Protein AF-A0A4Q6CML8-F1 (afdb_monomer)

pLDDT: mean 75.7, std 13.95, range [39.78, 92.12]

Secondary structure (DSSP, 8-state):
-------PPP----TT-----------------TTHHHHHHTT--HHHHHHHH---HHHHHHHHHHTTPPPPPP-S--HHHHHTTS--TTSPPPTTEEEETTEEEE-TTTS--

Foldseek 3Di:
DDDDDDDDDPPPPPPPPDDDDDDDDPPPPVPVQPCLVVCVVVPDDLVVVCVVSVDDSVSSVVVCVVVVHDDDDDPDDPPVNVVCVLDDPPDQDPPQWDDDPSHIDGDCVVDPD

Mean predicted aligned error: 17.97 Å

Radius of gyration: 33.81 Å; Cα contacts (8 Å, |Δi|>4): 50; chains: 1; bounding box: 57×37×106 Å

Structure (mmCIF, N/CA/C/O backbone):
data_AF-A0A4Q6CML8-F1
#
_entry.id   AF-A0A4Q6CML8-F1
#
loop_
_atom_site.group_PDB
_atom_site.id
_atom_site.type_symbol
_atom_site.label_atom_id
_atom_site.label_alt_id
_atom_site.label_comp_id
_atom_site.label_asym_id
_atom_site.label_entity_id
_atom_site.label_seq_id
_atom_site.pdbx_PDB_ins_code
_atom_site.Cartn_x
_atom_site.Cartn_y
_atom_site.Cartn_z
_atom_site.occupancy
_atom_site.B_iso_or_equiv
_atom_site.auth_seq_id
_atom_site.auth_comp_id
_atom_site.auth_asym_id
_atom_site.auth_atom_id
_atom_site.pdbx_PDB_model_num
ATOM 1 N N . MET A 1 1 ? 35.873 27.331 67.291 1.00 39.78 1 MET A N 1
ATOM 2 C CA . MET A 1 1 ? 35.515 27.642 65.893 1.00 39.78 1 MET A CA 1
ATOM 3 C C . MET A 1 1 ? 34.747 26.468 65.311 1.00 39.78 1 MET A C 1
ATOM 5 O O . MET A 1 1 ? 35.174 25.343 65.508 1.00 39.78 1 MET A O 1
ATOM 9 N N . CYS A 1 2 ? 33.634 26.797 64.652 1.00 44.59 2 CYS A N 1
ATOM 10 C CA . CYS A 1 2 ? 32.875 26.063 63.635 1.00 44.59 2 CYS A CA 1
ATOM 11 C C . CYS A 1 2 ? 32.504 24.591 63.877 1.00 44.59 2 CYS A C 1
ATOM 13 O O . CYS A 1 2 ? 33.338 23.704 63.755 1.00 44.59 2 CYS A O 1
ATOM 15 N N . THR A 1 3 ? 31.204 24.330 64.038 1.00 48.00 3 THR A N 1
ATOM 16 C CA . THR A 1 3 ? 30.447 23.393 63.180 1.00 48.00 3 THR A CA 1
ATOM 17 C C . THR A 1 3 ? 28.956 23.469 63.513 1.00 48.00 3 THR A C 1
ATOM 19 O O . THR A 1 3 ? 28.565 23.241 64.649 1.00 48.00 3 THR A O 1
ATOM 22 N N . ALA A 1 4 ? 28.126 23.762 62.514 1.00 46.12 4 ALA A N 1
ATOM 23 C CA . ALA A 1 4 ? 26.752 23.270 62.438 1.00 46.12 4 ALA A CA 1
ATOM 24 C C . ALA A 1 4 ? 26.285 23.410 60.984 1.00 46.12 4 ALA A C 1
ATOM 26 O O . ALA A 1 4 ? 25.961 24.501 60.518 1.00 46.12 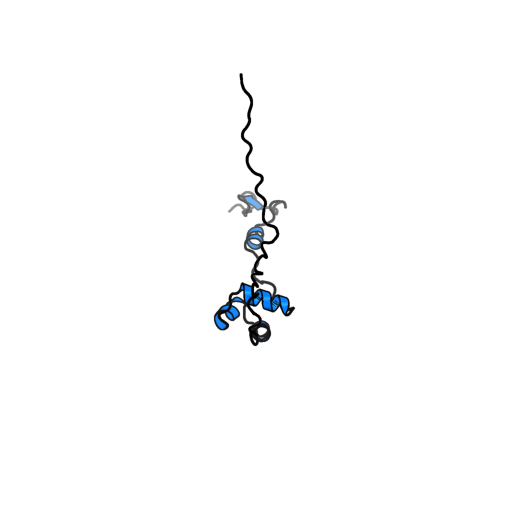4 ALA A O 1
ATOM 27 N N . TYR A 1 5 ? 26.339 22.296 60.255 1.00 54.75 5 TYR A N 1
ATOM 28 C CA . TYR A 1 5 ? 25.728 22.153 58.940 1.00 54.75 5 TYR A CA 1
ATOM 29 C C . TYR A 1 5 ? 24.203 22.218 59.080 1.00 54.75 5 TYR A C 1
ATOM 31 O O . TYR A 1 5 ? 23.633 21.649 60.010 1.00 54.75 5 TYR A O 1
ATOM 39 N N . GLY A 1 6 ? 23.567 22.945 58.159 1.00 55.22 6 GLY A N 1
ATOM 40 C CA . GLY A 1 6 ? 22.125 23.152 58.105 1.00 55.22 6 GLY A CA 1
ATOM 41 C C . GLY A 1 6 ? 21.352 21.837 58.048 1.00 55.22 6 GLY A C 1
ATOM 42 O O . GLY A 1 6 ? 21.564 21.008 57.167 1.00 55.22 6 GLY A O 1
ATOM 43 N N . SER A 1 7 ? 20.441 21.675 59.003 1.00 54.62 7 SER A N 1
ATOM 44 C CA . SER A 1 7 ? 19.453 20.604 59.033 1.00 54.62 7 SER A CA 1
ATOM 45 C C . SER A 1 7 ? 18.282 21.015 58.139 1.00 54.62 7 SER A C 1
ATOM 47 O O . SER A 1 7 ? 17.494 21.886 58.508 1.00 54.62 7 SER A O 1
ATOM 49 N N . HIS A 1 8 ? 18.190 20.448 56.936 1.00 61.00 8 HIS A N 1
ATOM 50 C CA . HIS A 1 8 ? 16.963 20.534 56.148 1.00 61.00 8 HIS A CA 1
ATOM 51 C C . HIS A 1 8 ? 15.972 19.498 56.696 1.00 61.00 8 HIS A C 1
ATOM 53 O O . HIS A 1 8 ? 16.349 18.330 56.826 1.00 61.00 8 HIS A O 1
ATOM 59 N N . PRO A 1 9 ? 14.725 19.877 57.030 1.00 61.31 9 PRO A N 1
ATOM 60 C CA . PRO A 1 9 ? 13.732 18.896 57.436 1.00 61.31 9 PRO A CA 1
ATOM 61 C C . PRO A 1 9 ? 13.441 17.956 56.263 1.00 61.31 9 PRO A C 1
ATOM 63 O O . PRO A 1 9 ? 13.286 18.393 55.121 1.00 61.31 9 PRO A O 1
ATOM 66 N N . ALA A 1 10 ? 13.384 16.656 56.554 1.00 63.06 10 ALA A N 1
ATOM 67 C CA . ALA A 1 10 ? 12.990 15.646 55.588 1.00 63.06 10 ALA A CA 1
ATOM 68 C C . ALA A 1 10 ? 11.583 15.972 55.073 1.00 63.06 10 ALA A C 1
ATOM 70 O O . ALA A 1 10 ? 10.641 16.087 55.858 1.00 63.06 10 ALA A O 1
ATOM 71 N N . ALA A 1 11 ? 11.449 16.135 53.756 1.00 59.91 11 ALA A N 1
ATOM 72 C CA . ALA A 1 11 ? 10.152 16.231 53.111 1.00 59.91 11 ALA A CA 1
ATOM 73 C C . ALA A 1 11 ? 9.432 14.891 53.300 1.00 59.91 11 ALA A C 1
ATOM 75 O O . ALA A 1 11 ? 9.691 13.917 52.597 1.00 59.91 11 ALA A O 1
ATOM 76 N N . THR A 1 12 ? 8.555 14.831 54.295 1.00 61.25 12 THR A N 1
ATOM 77 C CA . THR A 1 12 ? 7.597 13.744 54.451 1.00 61.25 12 THR A CA 1
ATOM 78 C C . THR A 1 12 ? 6.591 13.876 53.308 1.00 61.25 12 THR A C 1
ATOM 80 O O . THR A 1 12 ? 5.704 14.730 53.357 1.00 61.25 12 THR A O 1
ATOM 83 N N . CYS A 1 13 ? 6.744 13.090 52.241 1.00 55.59 13 CYS A N 1
ATOM 84 C CA . CYS A 1 13 ? 5.656 12.903 51.291 1.00 55.59 13 CYS A CA 1
ATOM 85 C C . CYS A 1 13 ? 4.527 12.186 52.041 1.00 55.59 13 CYS A C 1
ATOM 87 O O . CYS A 1 13 ? 4.712 11.104 52.593 1.00 55.59 13 CYS A O 1
ATOM 89 N N . ASN A 1 14 ? 3.382 12.852 52.154 1.00 62.50 14 ASN A N 1
ATOM 90 C CA . ASN A 1 14 ? 2.227 12.329 52.863 1.00 62.50 14 ASN A CA 1
ATOM 91 C C . ASN A 1 14 ? 1.636 11.201 52.002 1.00 62.50 14 ASN A C 1
ATOM 93 O O . ASN A 1 14 ? 1.028 11.477 50.970 1.00 62.50 14 ASN A O 1
ATOM 97 N N . SER A 1 15 ? 1.873 9.938 52.371 1.00 61.81 15 SER A N 1
ATOM 98 C CA . SER A 1 15 ? 1.398 8.768 51.610 1.00 61.81 15 SER A CA 1
ATOM 99 C C . SER A 1 15 ? -0.125 8.611 51.621 1.00 61.81 15 SER A C 1
ATOM 101 O O . SER A 1 15 ? -0.649 7.763 50.909 1.00 61.81 15 SER A O 1
ATOM 103 N N . ASP A 1 16 ? -0.822 9.436 52.405 1.00 62.56 16 ASP A N 1
ATOM 104 C CA . ASP A 1 16 ? -2.283 9.504 52.484 1.00 62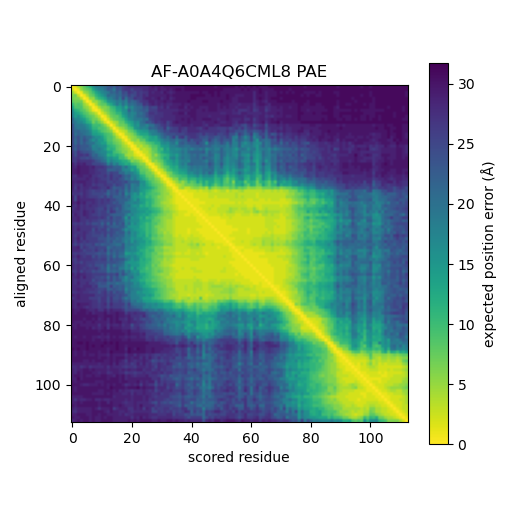.56 16 ASP A CA 1
ATOM 105 C C . ASP A 1 16 ? -2.897 10.420 51.411 1.00 62.56 16 ASP A C 1
ATOM 107 O O . ASP A 1 16 ? -4.109 10.646 51.400 1.00 62.56 16 ASP A O 1
ATOM 111 N N . GLN A 1 17 ? -2.090 10.954 50.482 1.00 67.06 17 GLN A N 1
ATOM 112 C CA . GLN A 1 17 ? -2.616 11.544 49.253 1.00 67.06 17 GLN A CA 1
ATOM 113 C C . GLN A 1 17 ? -3.220 10.436 48.385 1.00 67.06 17 GLN A C 1
ATOM 115 O O . GLN A 1 17 ? -2.553 9.821 47.555 1.00 67.06 17 GLN A O 1
ATOM 120 N N . VAL A 1 18 ? -4.513 10.190 48.589 1.00 71.25 18 VAL A N 1
ATOM 121 C CA . VAL A 1 18 ? -5.347 9.427 47.663 1.00 71.25 18 VAL A CA 1
ATOM 122 C C . VAL A 1 18 ? -5.271 10.136 46.313 1.00 71.25 18 VAL A C 1
ATOM 124 O O . VAL A 1 18 ? -5.709 11.276 46.172 1.00 71.25 18 VAL A O 1
ATOM 127 N N . HIS A 1 19 ? -4.646 9.494 45.331 1.00 70.56 19 HIS A N 1
ATOM 128 C CA . HIS A 1 19 ? -4.686 9.978 43.962 1.00 70.56 19 HIS A CA 1
ATOM 129 C C . HIS A 1 19 ? -6.111 9.789 43.437 1.00 70.56 19 HIS A C 1
ATOM 131 O O . HIS A 1 19 ? -6.610 8.664 43.415 1.00 70.56 19 HIS A O 1
ATOM 137 N N . ASP A 1 20 ? -6.759 10.874 43.010 1.00 77.12 20 ASP A N 1
ATOM 138 C CA . ASP A 1 20 ? -7.995 10.771 42.239 1.00 77.12 20 ASP A CA 1
ATOM 139 C C . ASP A 1 20 ? -7.690 9.997 40.951 1.00 77.12 20 ASP A C 1
ATOM 141 O O . ASP A 1 20 ? -6.820 10.378 40.159 1.00 77.12 20 ASP A O 1
ATOM 145 N N . PHE A 1 21 ? -8.379 8.875 40.752 1.00 76.00 21 PHE A N 1
ATOM 146 C CA . PHE A 1 21 ? -8.260 8.099 39.527 1.00 76.00 21 PHE A CA 1
ATOM 147 C C . PHE A 1 21 ? -8.907 8.885 38.388 1.00 76.00 21 PHE A C 1
ATOM 149 O O . PHE A 1 21 ? -10.122 9.066 38.343 1.00 76.00 21 PHE A O 1
ATOM 156 N N . ILE A 1 22 ? -8.083 9.360 37.455 1.00 75.44 22 ILE A N 1
ATOM 157 C CA . ILE A 1 22 ? -8.566 9.969 36.218 1.00 75.44 22 ILE A CA 1
ATOM 158 C C . ILE A 1 22 ? -8.942 8.824 35.277 1.00 75.44 22 ILE A C 1
ATOM 160 O O . ILE A 1 22 ? -8.077 8.197 34.660 1.00 75.44 22 ILE A O 1
ATOM 164 N N . GLU A 1 23 ? -10.236 8.528 35.187 1.00 70.50 23 GLU A N 1
ATOM 165 C CA . GLU A 1 23 ? -10.762 7.606 34.185 1.00 70.50 23 GLU A CA 1
ATOM 166 C C . GLU A 1 23 ? -10.668 8.255 32.801 1.00 70.50 23 GLU A C 1
ATOM 168 O O . GLU A 1 23 ? -11.413 9.171 32.453 1.00 70.50 23 GLU A O 1
ATOM 173 N N . PHE A 1 24 ? -9.730 7.774 31.988 1.00 65.00 24 PHE A N 1
ATOM 174 C CA . PHE A 1 24 ? -9.713 8.082 30.566 1.00 65.00 24 PHE A CA 1
ATOM 175 C C . PHE A 1 24 ? -10.722 7.166 29.879 1.00 65.00 24 PHE A C 1
ATOM 177 O O . PHE A 1 24 ? -10.443 5.985 29.656 1.00 65.00 24 PHE A O 1
ATOM 184 N N . SER A 1 25 ? -11.893 7.700 29.525 1.00 60.41 25 SER A N 1
ATOM 185 C CA . SER A 1 25 ? -12.766 7.009 28.584 1.00 60.41 25 SER A CA 1
ATOM 186 C C . SER A 1 25 ? -11.999 6.892 27.267 1.00 60.41 25 SER A C 1
ATOM 188 O O . SER A 1 25 ? -11.683 7.880 26.599 1.00 60.41 25 SER A O 1
ATOM 190 N N . THR A 1 26 ? -11.615 5.667 26.907 1.00 60.56 26 THR A N 1
ATOM 191 C CA . THR A 1 26 ? -11.141 5.384 25.553 1.00 60.56 26 THR A CA 1
ATOM 192 C C . THR A 1 26 ? -12.359 5.530 24.663 1.00 60.56 26 THR A C 1
ATOM 194 O O . THR A 1 26 ? -13.148 4.606 24.503 1.00 60.56 26 THR A O 1
ATOM 197 N N . ASN A 1 27 ? -12.563 6.770 24.219 1.00 54.03 27 ASN A N 1
ATOM 198 C CA . ASN A 1 27 ? -13.739 7.213 23.503 1.00 54.03 27 ASN A CA 1
ATOM 199 C C . ASN A 1 27 ? -14.106 6.173 22.446 1.00 54.03 27 ASN A C 1
ATOM 201 O O . ASN A 1 27 ? -13.257 5.731 21.666 1.00 54.03 27 ASN A O 1
ATOM 205 N N . GLU A 1 28 ? -15.359 5.752 22.504 1.00 56.62 28 GLU A N 1
ATOM 206 C CA . GLU A 1 28 ? -15.947 4.656 21.761 1.00 56.62 28 GLU A CA 1
ATOM 207 C C . GLU A 1 28 ? -15.887 4.938 20.252 1.00 56.62 28 GLU A C 1
ATOM 209 O O . GLU A 1 28 ? -16.871 5.296 19.618 1.00 56.62 28 GLU A O 1
ATOM 214 N N . PHE A 1 29 ? -14.746 4.698 19.603 1.00 55.09 29 PHE A N 1
ATOM 215 C CA . PHE A 1 29 ? -14.667 4.633 18.135 1.00 55.09 29 PHE A CA 1
ATOM 216 C C . PHE A 1 29 ? -15.313 3.346 17.575 1.00 55.09 29 PHE A C 1
ATOM 218 O O . PHE A 1 29 ? -15.043 2.924 16.449 1.00 55.09 29 PHE A O 1
ATOM 225 N N . ASN A 1 30 ? -16.203 2.738 18.363 1.00 53.25 30 ASN A N 1
ATOM 226 C CA . ASN A 1 30 ? -17.136 1.694 17.969 1.00 53.25 30 ASN A CA 1
ATOM 227 C C . ASN A 1 30 ? -18.412 2.276 17.345 1.00 53.25 30 ASN A C 1
ATOM 229 O O . ASN A 1 30 ? -19.417 1.577 17.260 1.00 53.25 30 ASN A O 1
ATOM 233 N N . GLU A 1 31 ? -18.380 3.513 16.841 1.00 58.53 31 GLU A N 1
ATOM 234 C CA . GLU A 1 31 ? -19.287 3.929 15.772 1.00 58.53 31 GLU A CA 1
ATOM 235 C C . GLU A 1 31 ? -19.170 2.873 14.665 1.00 58.53 31 GLU A C 1
ATOM 237 O O . GLU A 1 31 ? -18.154 2.748 13.965 1.00 58.53 31 GLU A O 1
ATOM 242 N N . SER A 1 32 ? -20.171 1.999 14.606 1.00 60.06 32 SER A N 1
ATOM 243 C CA . SER A 1 32 ? -20.319 0.921 13.642 1.00 60.06 32 SER A CA 1
ATOM 244 C C . SER A 1 32 ? -20.355 1.550 12.255 1.00 60.06 32 SER A C 1
ATOM 246 O O . SER A 1 32 ? -21.422 1.883 11.761 1.00 60.06 32 SER A O 1
ATOM 248 N N . LEU A 1 33 ? -19.180 1.757 11.655 1.00 63.25 33 LEU A N 1
ATOM 249 C CA . LEU A 1 33 ? -19.018 2.244 10.292 1.00 63.25 33 LEU A CA 1
ATOM 250 C C . LEU A 1 33 ? -19.731 1.282 9.350 1.00 63.25 33 LEU A C 1
ATOM 252 O O . LEU A 1 33 ? -19.188 0.208 9.072 1.00 63.25 33 LEU A O 1
ATOM 256 N N . PRO A 1 34 ? -20.942 1.618 8.879 1.00 67.75 34 PRO A N 1
ATOM 257 C CA . PRO A 1 34 ? -21.713 0.660 8.130 1.00 67.75 34 PRO A CA 1
ATOM 258 C C . PRO A 1 34 ? -21.011 0.456 6.790 1.00 67.75 34 PRO A C 1
ATOM 260 O O . PRO A 1 34 ? -20.656 1.409 6.094 1.00 67.75 34 PRO A O 1
ATOM 263 N N . CYS A 1 35 ? -20.842 -0.808 6.413 1.00 78.19 35 CYS A N 1
ATOM 264 C CA . CYS A 1 35 ? -20.596 -1.208 5.030 1.00 78.19 35 CYS A CA 1
ATOM 265 C C . CYS A 1 35 ? -19.202 -0.891 4.439 1.00 78.19 35 CYS A C 1
ATOM 267 O O . CYS A 1 35 ? -19.058 -0.975 3.218 1.00 78.19 35 CYS A O 1
ATOM 269 N N . LEU A 1 36 ? -18.157 -0.597 5.233 1.00 86.38 36 LEU A N 1
ATOM 270 C CA . LEU A 1 36 ? -16.791 -0.393 4.697 1.00 86.38 36 LEU A CA 1
ATOM 271 C C . LEU A 1 36 ? -16.302 -1.590 3.872 1.00 86.38 36 LEU A C 1
ATOM 273 O O . LEU A 1 36 ? -15.788 -1.421 2.764 1.00 86.38 36 LEU A O 1
ATOM 277 N N . ASN A 1 37 ? -16.515 -2.799 4.392 1.00 87.00 37 ASN A N 1
ATOM 278 C CA . ASN A 1 37 ? -16.145 -4.039 3.722 1.00 87.00 37 ASN A CA 1
ATOM 279 C C . ASN A 1 37 ? -16.889 -4.202 2.382 1.00 87.00 37 ASN A C 1
ATOM 281 O O . ASN A 1 37 ? -16.286 -4.515 1.357 1.00 87.00 37 ASN A O 1
ATOM 285 N N . ALA A 1 38 ? -18.188 -3.884 2.347 1.00 88.62 38 ALA A N 1
ATOM 286 C CA . ALA A 1 38 ? -18.983 -3.925 1.119 1.00 88.62 38 ALA A CA 1
ATOM 287 C C . ALA A 1 38 ? -18.479 -2.919 0.068 1.00 88.62 38 ALA A C 1
ATOM 289 O O . ALA A 1 38 ? -18.343 -3.271 -1.104 1.00 88.62 38 ALA A O 1
ATOM 290 N N . LEU A 1 39 ? -18.134 -1.694 0.481 1.00 90.12 39 LEU A N 1
ATOM 291 C CA . LEU A 1 39 ? -17.571 -0.673 -0.410 1.00 90.12 39 LEU A CA 1
ATOM 292 C C . LEU A 1 39 ? -16.208 -1.096 -0.976 1.00 90.12 39 LEU A C 1
ATOM 294 O O . LEU A 1 39 ? -15.949 -0.925 -2.172 1.00 90.12 39 LEU A O 1
ATOM 298 N N . TYR A 1 40 ? -15.353 -1.684 -0.136 1.00 92.12 40 TYR A N 1
ATOM 299 C CA . TYR A 1 40 ? -14.036 -2.171 -0.541 1.00 92.12 40 TYR A CA 1
ATOM 300 C C . TYR A 1 40 ? -14.123 -3.366 -1.502 1.00 92.12 40 TYR A C 1
ATOM 302 O O . TYR A 1 40 ? -13.456 -3.400 -2.547 1.00 92.12 40 TYR A O 1
ATOM 310 N N . ASN A 1 41 ? -14.993 -4.330 -1.200 1.00 88.62 41 ASN A N 1
ATOM 311 C CA . ASN A 1 41 ? -15.247 -5.481 -2.068 1.00 88.62 41 ASN A CA 1
ATOM 312 C C . ASN A 1 41 ? -15.893 -5.054 -3.392 1.00 88.62 41 ASN A C 1
ATOM 314 O O . ASN A 1 41 ? -15.530 -5.584 -4.443 1.00 88.62 41 ASN A O 1
ATOM 318 N N . GLY A 1 42 ? -16.722 -4.006 -3.370 1.00 88.81 42 GLY A N 1
ATOM 319 C CA . GLY A 1 42 ? -17.296 -3.358 -4.552 1.00 88.81 42 GLY A CA 1
ATOM 320 C C . GLY A 1 42 ? -16.286 -2.669 -5.480 1.00 88.81 42 GLY A C 1
ATOM 321 O O . GLY A 1 42 ? -16.677 -2.156 -6.524 1.00 88.81 42 GLY A O 1
ATOM 322 N N . GLY A 1 43 ? -14.991 -2.655 -5.144 1.00 89.44 43 GLY A N 1
ATOM 323 C CA . GLY A 1 43 ? -13.943 -2.138 -6.029 1.00 89.44 43 GLY A CA 1
ATOM 324 C C . GLY A 1 43 ? -13.473 -0.724 -5.728 1.00 89.44 43 GLY A C 1
ATOM 325 O O . GLY A 1 43 ? -12.576 -0.245 -6.422 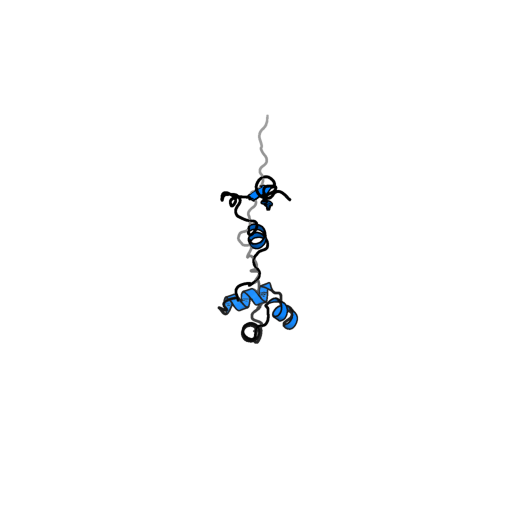1.00 89.44 43 GLY A O 1
ATOM 326 N N . ARG A 1 44 ? -14.027 -0.068 -4.704 1.00 90.62 44 ARG A N 1
ATOM 327 C CA . ARG A 1 44 ? -13.609 1.282 -4.324 1.00 90.62 44 ARG A CA 1
ATOM 328 C C . ARG A 1 44 ? -12.237 1.278 -3.671 1.00 90.62 44 ARG A C 1
ATOM 330 O O . ARG A 1 44 ? -11.873 0.364 -2.927 1.00 90.62 44 ARG A O 1
ATOM 337 N N . SER A 1 45 ? -11.469 2.327 -3.939 1.00 90.94 45 SER A N 1
ATOM 338 C CA . SER A 1 45 ? -10.191 2.530 -3.260 1.00 90.94 45 SER A CA 1
ATOM 339 C C . SER A 1 45 ? -10.408 3.059 -1.841 1.00 90.94 45 SER A C 1
ATOM 341 O O . SER A 1 45 ? -11.378 3.756 -1.560 1.00 90.94 45 SER A O 1
ATOM 343 N N . LEU A 1 46 ? -9.453 2.809 -0.946 1.00 91.12 46 LEU A N 1
ATOM 344 C CA . LEU A 1 46 ? -9.482 3.346 0.421 1.00 91.12 46 LEU A CA 1
ATOM 345 C C . LEU A 1 46 ? -9.595 4.881 0.460 1.00 91.12 46 LEU A C 1
ATOM 347 O O . LEU A 1 46 ? -10.218 5.428 1.363 1.00 91.12 46 LEU A O 1
ATOM 351 N N . LYS A 1 47 ? -9.021 5.583 -0.529 1.00 91.25 47 LYS A N 1
ATOM 352 C CA . LYS A 1 47 ? -9.134 7.046 -0.644 1.00 91.25 47 LYS A CA 1
ATOM 353 C C . LYS A 1 47 ? -10.546 7.488 -1.022 1.00 91.25 47 LYS A C 1
ATOM 355 O O . LYS A 1 47 ? -11.037 8.467 -0.478 1.00 91.25 47 LYS A O 1
ATOM 360 N N . GLU A 1 48 ? -11.193 6.769 -1.935 1.00 91.38 48 GLU A N 1
ATOM 361 C CA . GLU A 1 48 ? -12.588 7.039 -2.302 1.00 91.38 48 GLU A CA 1
ATOM 362 C C . GLU A 1 48 ? -13.515 6.776 -1.118 1.00 91.38 48 GLU A C 1
ATOM 364 O O . GLU A 1 48 ? -14.391 7.582 -0.832 1.00 91.38 48 GLU A O 1
ATOM 369 N N . ILE A 1 49 ? -13.280 5.687 -0.384 1.00 91.50 49 ILE A N 1
ATOM 370 C CA . ILE A 1 49 ? -14.043 5.368 0.824 1.00 91.50 49 ILE A CA 1
ATOM 371 C C . ILE A 1 49 ? -13.844 6.458 1.885 1.00 91.50 49 ILE A C 1
ATOM 373 O O . ILE A 1 49 ? -14.816 6.858 2.517 1.00 91.50 49 ILE A O 1
ATOM 377 N N . ALA A 1 50 ? -12.633 7.000 2.042 1.00 91.50 50 ALA A N 1
ATOM 378 C CA . ALA A 1 50 ? -12.375 8.130 2.937 1.00 91.50 50 ALA A CA 1
ATOM 379 C C . ALA A 1 50 ? -13.159 9.384 2.537 1.00 91.50 50 ALA A C 1
ATOM 381 O O . ALA A 1 50 ? -13.782 10.017 3.384 1.00 91.50 50 ALA A O 1
ATOM 382 N N . ALA A 1 51 ? -13.196 9.701 1.243 1.00 90.12 51 ALA A N 1
ATOM 383 C CA . ALA A 1 51 ? -13.960 10.838 0.739 1.00 90.12 51 ALA A CA 1
ATOM 384 C C . ALA A 1 51 ? -15.478 10.659 0.920 1.00 90.12 51 ALA A C 1
ATOM 386 O O . ALA A 1 51 ? -16.171 11.621 1.233 1.00 90.12 51 ALA A O 1
ATOM 387 N N . LEU A 1 52 ? -15.991 9.437 0.740 1.00 89.06 52 LEU A N 1
ATOM 388 C CA . LEU A 1 52 ? -17.419 9.128 0.870 1.00 89.06 52 LEU A CA 1
ATOM 389 C C . LEU A 1 52 ? -17.887 9.054 2.323 1.00 89.06 52 LEU A C 1
ATOM 391 O O . LEU A 1 52 ? -18.993 9.478 2.636 1.00 89.06 52 LEU A O 1
ATOM 395 N N . SER A 1 53 ? -17.068 8.471 3.193 1.00 86.31 53 SER A N 1
ATOM 396 C CA . SER A 1 53 ? -17.433 8.232 4.589 1.00 86.31 53 SER A CA 1
ATOM 397 C C . SER A 1 53 ? -17.082 9.410 5.501 1.00 86.31 53 SER A C 1
ATOM 399 O O . SER A 1 53 ? -17.633 9.512 6.589 1.00 86.31 53 SER A O 1
ATOM 401 N N . GLY A 1 54 ? -16.178 10.301 5.078 1.00 85.56 54 GLY A N 1
ATOM 402 C CA . GLY A 1 54 ? -15.679 11.408 5.898 1.00 85.56 54 GLY A CA 1
ATOM 403 C C . GLY A 1 54 ? -14.649 10.983 6.950 1.00 85.56 54 GLY A C 1
ATOM 404 O O . GLY A 1 54 ? -14.159 11.826 7.700 1.00 85.56 54 GLY A O 1
ATOM 405 N N . PHE A 1 55 ? -14.287 9.696 7.002 1.00 87.50 55 PHE A N 1
ATOM 406 C CA . PHE A 1 55 ? -13.314 9.179 7.960 1.00 87.50 55 PHE A CA 1
ATOM 407 C C . PHE A 1 55 ? -11.883 9.251 7.421 1.00 87.50 55 PHE A C 1
ATOM 409 O O . PHE A 1 55 ? -11.651 9.081 6.218 1.00 87.50 55 PHE A O 1
ATOM 416 N N . PRO A 1 56 ? -10.887 9.440 8.306 1.00 89.38 56 PRO A N 1
ATOM 417 C CA . PRO A 1 56 ? -9.489 9.390 7.917 1.00 89.38 56 PRO A CA 1
ATOM 418 C C . PRO A 1 56 ? -9.120 8.044 7.290 1.00 89.38 56 PRO A C 1
ATOM 420 O O . PRO A 1 56 ? -9.563 6.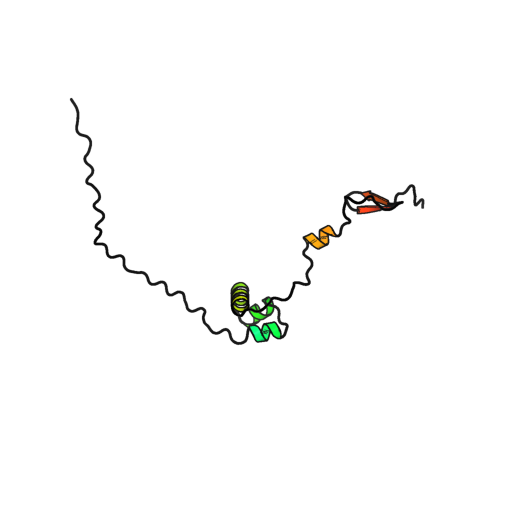978 7.722 1.00 89.38 56 PRO A O 1
ATOM 423 N N . PHE A 1 57 ? -8.216 8.089 6.311 1.00 91.12 57 PHE A N 1
ATOM 424 C CA . PHE A 1 57 ? -7.676 6.893 5.661 1.00 91.12 57 PHE A CA 1
ATOM 425 C C . PHE A 1 57 ? -7.111 5.879 6.669 1.00 91.12 57 PHE A C 1
ATOM 427 O O . PHE A 1 57 ? -7.322 4.678 6.517 1.00 91.12 57 PHE A O 1
ATOM 434 N N . SER A 1 58 ? -6.394 6.357 7.692 1.00 89.75 58 SER A N 1
ATOM 435 C CA . SER A 1 58 ? -5.800 5.516 8.737 1.00 89.75 58 SER A CA 1
ATOM 436 C C . SER A 1 58 ? -6.860 4.740 9.513 1.00 89.75 58 SER A C 1
ATOM 438 O O . SER A 1 58 ? -6.707 3.538 9.700 1.00 89.75 58 SER A O 1
ATOM 440 N N . THR A 1 59 ? -7.956 5.399 9.887 1.00 90.06 59 THR A N 1
ATOM 441 C CA . THR A 1 59 ? -9.080 4.791 10.607 1.00 90.06 59 THR A CA 1
ATOM 442 C C . THR A 1 59 ? -9.761 3.712 9.770 1.00 90.06 59 THR A C 1
ATOM 444 O O . THR A 1 59 ? -10.000 2.609 10.257 1.00 90.06 59 THR A O 1
ATOM 447 N N . ILE A 1 60 ? -10.018 3.991 8.489 1.00 90.31 60 ILE A N 1
ATOM 448 C CA . ILE A 1 60 ? -10.631 3.023 7.566 1.00 90.31 60 ILE A CA 1
ATOM 449 C C . ILE A 1 60 ? -9.722 1.812 7.376 1.00 90.31 60 ILE A C 1
ATOM 451 O O . ILE A 1 60 ? -10.183 0.673 7.423 1.00 90.31 60 ILE A O 1
ATOM 455 N N . ARG A 1 61 ? -8.422 2.053 7.180 1.00 91.25 61 ARG A N 1
ATOM 456 C CA . ARG A 1 61 ? -7.431 0.989 7.035 1.00 91.25 61 ARG A CA 1
ATOM 457 C C . ARG A 1 61 ? -7.383 0.108 8.280 1.00 91.25 61 ARG A C 1
ATOM 459 O O . ARG A 1 61 ? -7.480 -1.104 8.148 1.00 91.25 61 ARG A O 1
ATOM 466 N N . GLN A 1 62 ? -7.277 0.713 9.460 1.00 89.88 62 GLN A N 1
ATOM 467 C CA . GLN A 1 62 ? -7.222 -0.012 10.725 1.00 89.88 62 GLN A CA 1
ATOM 468 C C . GLN A 1 62 ? -8.481 -0.857 10.941 1.00 89.88 62 GLN A C 1
ATOM 470 O O . GLN A 1 62 ? -8.374 -2.017 11.326 1.00 89.88 62 GLN A O 1
ATOM 475 N N . LYS A 1 63 ? -9.673 -0.321 10.645 1.00 88.62 63 LYS A N 1
ATOM 476 C CA . LYS A 1 63 ? -10.910 -1.107 10.745 1.00 88.62 63 LYS A CA 1
ATOM 477 C C . LYS A 1 63 ? -10.936 -2.295 9.792 1.00 88.62 63 LYS A C 1
ATOM 479 O O . LYS A 1 63 ? -11.268 -3.392 10.218 1.00 88.62 63 LYS A O 1
ATOM 484 N N . LEU A 1 64 ? -10.557 -2.100 8.531 1.00 89.31 64 LEU A N 1
ATOM 485 C CA . LEU A 1 64 ? -10.514 -3.193 7.557 1.00 89.31 64 LEU A CA 1
ATOM 486 C C . LEU A 1 64 ? -9.474 -4.262 7.936 1.00 89.31 64 LEU A C 1
ATOM 488 O O . LEU A 1 64 ? -9.718 -5.445 7.713 1.00 89.31 64 LEU A O 1
ATOM 492 N N . GLU A 1 65 ? -8.351 -3.866 8.547 1.00 90.12 65 GLU A N 1
ATOM 493 C CA . GLU A 1 65 ? -7.364 -4.798 9.116 1.00 90.12 65 GLU A CA 1
ATOM 494 C C . GLU A 1 65 ? -7.959 -5.611 10.275 1.00 90.12 65 GLU A C 1
ATOM 496 O O . GLU A 1 65 ? -7.798 -6.830 10.304 1.00 90.12 65 GLU A O 1
ATOM 501 N N . LEU A 1 66 ? -8.692 -4.965 11.190 1.00 88.06 66 LEU A N 1
ATOM 502 C CA . LEU A 1 66 ? -9.388 -5.640 12.295 1.00 88.06 66 LEU A CA 1
ATOM 503 C C . LEU A 1 66 ? -10.498 -6.584 11.805 1.00 88.06 66 LEU A C 1
ATOM 505 O O . LEU A 1 66 ? -10.707 -7.640 12.394 1.00 88.06 66 LEU A O 1
ATOM 509 N N . GLU A 1 67 ? -11.173 -6.238 10.709 1.00 86.94 67 GLU A N 1
ATOM 510 C CA . GLU A 1 67 ? -12.167 -7.087 10.036 1.00 86.94 67 GLU A CA 1
ATOM 511 C C . GLU A 1 67 ? -11.535 -8.219 9.198 1.00 86.94 67 GLU A C 1
ATOM 513 O O . GLU A 1 67 ? -12.253 -9.005 8.579 1.00 86.94 67 GLU A O 1
ATOM 518 N N . GLY A 1 68 ? -10.200 -8.326 9.161 1.00 87.31 68 GLY A N 1
ATOM 519 C CA . GLY A 1 68 ? -9.484 -9.391 8.452 1.00 87.31 68 GLY A CA 1
ATOM 520 C C . GLY A 1 68 ? -9.493 -9.256 6.926 1.00 87.31 68 GLY A C 1
ATOM 521 O O . GLY A 1 68 ? -9.264 -10.237 6.215 1.00 87.31 68 GLY A O 1
ATOM 522 N N . VAL A 1 69 ? -9.760 -8.061 6.392 1.00 88.19 69 VAL A N 1
ATOM 523 C CA . VAL A 1 69 ? -9.817 -7.823 4.946 1.00 88.19 69 VAL A CA 1
ATOM 524 C C . VAL A 1 69 ? -8.406 -7.788 4.357 1.00 88.19 69 VAL A C 1
ATOM 526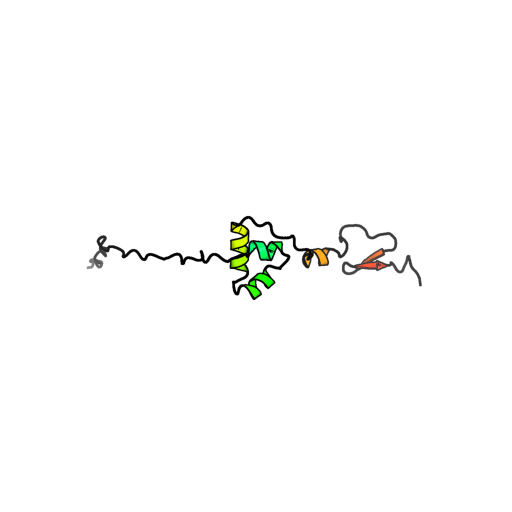 O O . VAL A 1 69 ? -7.563 -6.974 4.730 1.00 88.19 69 VAL A O 1
ATOM 529 N N . THR A 1 70 ? -8.147 -8.640 3.365 1.00 88.88 70 THR A N 1
ATOM 530 C CA . THR A 1 70 ? -6.878 -8.626 2.628 1.00 88.88 70 THR A CA 1
ATOM 531 C C . THR A 1 70 ? -6.841 -7.464 1.639 1.00 88.88 70 THR A C 1
ATOM 533 O O . THR A 1 70 ? -7.666 -7.394 0.722 1.00 88.88 70 THR A O 1
ATOM 536 N N . PHE A 1 71 ? -5.858 -6.571 1.768 1.00 89.69 71 PHE A N 1
ATOM 537 C CA . PHE A 1 71 ? -5.719 -5.467 0.823 1.00 89.69 71 PHE A CA 1
ATOM 538 C C . PHE A 1 71 ? -5.229 -5.930 -0.550 1.00 89.69 71 PHE A C 1
ATOM 540 O O . PHE A 1 71 ? -4.295 -6.718 -0.684 1.00 89.69 71 PHE A O 1
ATOM 547 N N . ARG A 1 72 ? -5.833 -5.357 -1.591 1.00 86.50 72 ARG A N 1
ATOM 548 C CA . ARG A 1 72 ? -5.414 -5.497 -2.985 1.00 86.50 72 ARG A CA 1
ATOM 549 C C . ARG A 1 72 ? -3.960 -5.057 -3.131 1.00 86.50 72 ARG A C 1
ATOM 551 O O . ARG A 1 72 ? -3.594 -3.951 -2.727 1.00 86.50 72 ARG A O 1
ATOM 558 N N . ALA A 1 73 ? -3.154 -5.901 -3.768 1.00 80.38 73 ALA A N 1
ATOM 559 C CA . ALA A 1 73 ? -1.787 -5.555 -4.116 1.00 80.38 73 ALA A CA 1
ATOM 560 C C . ALA A 1 73 ? -1.771 -4.288 -4.986 1.00 80.38 73 ALA A C 1
ATOM 562 O O . ALA A 1 73 ? -2.512 -4.170 -5.968 1.00 80.38 73 ALA A O 1
ATOM 563 N N . SER A 1 74 ? -0.917 -3.333 -4.620 1.00 74.38 74 SER A N 1
ATOM 564 C CA . SER A 1 74 ? -0.678 -2.152 -5.442 1.00 74.38 74 SER A CA 1
ATOM 565 C C . SER A 1 74 ? -0.105 -2.590 -6.788 1.00 74.38 74 SER A C 1
ATOM 567 O O . SER A 1 74 ? 0.984 -3.156 -6.846 1.00 74.38 74 SER A O 1
ATOM 569 N N . LYS A 1 75 ? -0.813 -2.288 -7.883 1.00 70.00 75 LYS A N 1
ATOM 570 C CA . LYS A 1 75 ? -0.266 -2.422 -9.244 1.00 70.00 75 LYS A CA 1
ATOM 571 C C . LYS A 1 75 ? 0.793 -1.359 -9.552 1.00 70.00 75 LYS A C 1
ATOM 573 O O . LYS A 1 75 ? 1.472 -1.458 -10.568 1.00 70.00 75 LYS A O 1
ATOM 578 N N . ALA A 1 76 ? 0.926 -0.335 -8.705 1.00 68.44 76 ALA A N 1
ATOM 579 C CA . ALA A 1 76 ? 1.968 0.662 -8.868 1.00 68.44 76 ALA A CA 1
ATOM 580 C C . ALA A 1 76 ? 3.315 0.035 -8.498 1.00 68.44 76 ALA A C 1
ATOM 582 O O . ALA A 1 76 ? 3.576 -0.274 -7.333 1.00 68.44 76 ALA A O 1
ATOM 583 N N . VAL A 1 77 ? 4.156 -0.152 -9.514 1.00 66.62 77 VAL A N 1
ATOM 584 C CA . VAL A 1 77 ? 5.578 -0.443 -9.351 1.00 66.62 77 VAL A CA 1
ATOM 585 C C . VAL A 1 77 ? 6.189 0.733 -8.598 1.00 66.62 77 VAL A C 1
ATOM 587 O O . VAL A 1 77 ? 5.977 1.888 -8.971 1.00 66.62 77 VAL A O 1
ATOM 590 N N . SER A 1 78 ? 6.906 0.464 -7.506 1.00 72.44 78 SER A N 1
ATOM 591 C CA . SER A 1 78 ? 7.529 1.545 -6.745 1.00 72.44 78 SER A CA 1
ATOM 592 C C . SER A 1 78 ? 8.499 2.314 -7.645 1.00 72.44 78 SER A C 1
ATOM 594 O O . SER A 1 78 ? 9.170 1.721 -8.491 1.00 72.44 7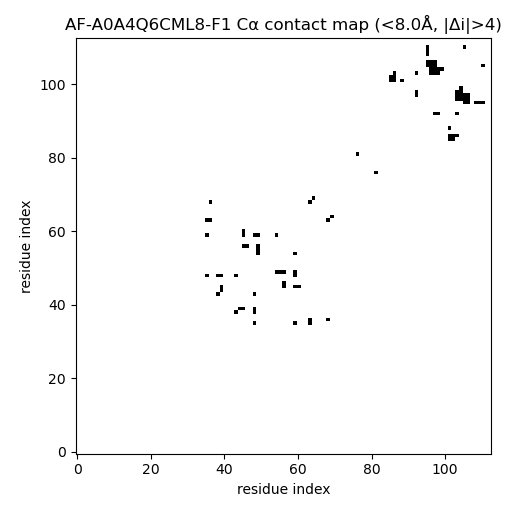8 SER A O 1
ATOM 596 N N . ALA A 1 79 ? 8.595 3.633 -7.462 1.00 67.38 79 ALA A N 1
ATOM 597 C CA . ALA A 1 79 ? 9.489 4.470 -8.267 1.00 67.38 79 ALA A CA 1
ATOM 598 C C . ALA A 1 79 ? 10.933 3.928 -8.266 1.00 67.38 79 ALA A C 1
ATOM 600 O O . ALA A 1 79 ? 11.597 3.916 -9.294 1.00 67.38 79 ALA A O 1
ATOM 601 N N . ASN A 1 80 ? 11.377 3.365 -7.138 1.00 65.56 80 ASN A N 1
ATOM 602 C CA . ASN A 1 80 ? 12.678 2.707 -7.013 1.00 65.56 80 ASN A CA 1
ATOM 603 C C . ASN A 1 80 ? 12.820 1.442 -7.873 1.00 65.56 80 ASN A C 1
ATOM 605 O O . ASN A 1 80 ? 13.904 1.178 -8.387 1.00 65.56 80 ASN A O 1
ATOM 609 N N . VAL A 1 81 ? 11.759 0.648 -8.035 1.00 66.31 81 VAL A N 1
ATOM 610 C CA . VAL A 1 81 ? 11.779 -0.527 -8.920 1.00 66.31 81 VAL A CA 1
ATOM 611 C C . VAL A 1 81 ? 11.771 -0.092 -10.384 1.00 66.31 81 VAL A C 1
ATOM 613 O O . VAL A 1 81 ? 12.499 -0.678 -11.178 1.00 66.31 81 VAL A O 1
ATOM 616 N N . LEU A 1 82 ? 11.033 0.967 -10.726 1.00 63.50 82 LEU A N 1
ATOM 617 C CA . LEU A 1 82 ? 11.011 1.525 -12.080 1.00 63.50 82 LEU A CA 1
ATOM 618 C C . LEU A 1 82 ? 12.371 2.130 -12.472 1.00 63.50 82 LEU A C 1
ATOM 620 O O . LEU A 1 82 ? 12.862 1.884 -13.568 1.00 63.50 82 LEU A O 1
ATOM 624 N N . LEU A 1 83 ? 13.040 2.836 -11.555 1.00 63.62 83 LEU A N 1
ATOM 625 C CA . LEU A 1 83 ? 14.391 3.364 -11.784 1.00 63.62 83 LEU A CA 1
ATOM 626 C C . LEU A 1 83 ? 15.445 2.256 -11.931 1.00 63.62 83 LEU A C 1
ATOM 628 O O . LEU A 1 83 ? 16.368 2.397 -12.724 1.00 63.62 83 LEU A O 1
ATOM 632 N N . ARG A 1 84 ? 15.294 1.133 -11.218 1.00 59.53 84 ARG A N 1
ATOM 633 C CA . ARG A 1 84 ? 16.180 -0.044 -11.323 1.00 59.53 84 ARG A CA 1
ATOM 634 C C . ARG A 1 84 ? 15.983 -0.873 -12.596 1.00 59.53 84 ARG A C 1
ATOM 636 O O . ARG A 1 84 ? 16.717 -1.838 -12.794 1.00 59.53 84 ARG A O 1
ATOM 643 N N . GLN A 1 85 ? 15.003 -0.537 -13.437 1.00 58.94 85 GLN A N 1
ATOM 644 C CA . GLN A 1 85 ? 14.883 -1.121 -14.775 1.00 58.94 85 GLN A CA 1
ATOM 645 C C . GLN A 1 85 ? 15.876 -0.508 -15.774 1.00 58.94 85 GLN A C 1
ATOM 647 O O . GLN A 1 85 ? 15.984 -1.016 -16.890 1.00 58.94 85 GLN A O 1
ATOM 652 N N . SER A 1 86 ? 16.658 0.514 -15.391 1.00 58.25 86 SER A N 1
ATOM 653 C CA . SER A 1 86 ? 17.919 0.771 -16.087 1.00 58.25 86 SER A CA 1
ATOM 654 C C . SER A 1 86 ? 18.826 -0.445 -15.866 1.00 58.25 86 SER A C 1
ATOM 656 O O . SER A 1 86 ? 19.072 -0.872 -14.740 1.00 58.25 86 SER A O 1
ATOM 658 N N . PHE A 1 87 ? 19.193 -1.101 -16.965 1.00 60.22 87 PHE A N 1
ATOM 659 C CA . PHE A 1 87 ? 19.864 -2.399 -17.008 1.00 60.22 87 PHE A CA 1
ATOM 660 C C . PHE A 1 87 ? 20.946 -2.574 -15.927 1.00 60.22 87 PHE A C 1
ATOM 662 O O . PHE A 1 87 ? 21.744 -1.675 -15.672 1.00 60.22 87 PHE A O 1
ATOM 669 N N . LYS A 1 88 ? 20.979 -3.760 -15.298 1.00 60.50 88 LYS A N 1
ATOM 670 C CA . LYS A 1 88 ? 21.944 -4.120 -14.246 1.00 60.50 88 LYS A CA 1
ATOM 671 C C . LYS A 1 88 ? 23.372 -3.793 -14.697 1.00 60.50 88 LYS A C 1
ATOM 673 O O . LYS A 1 88 ? 23.896 -4.453 -15.586 1.00 60.50 88 LYS A O 1
ATOM 678 N N . HIS A 1 89 ? 24.019 -2.847 -14.018 1.00 60.53 89 HIS A N 1
ATOM 679 C CA . HIS A 1 89 ? 25.371 -2.372 -14.341 1.00 60.53 89 HIS A CA 1
ATOM 680 C C . HIS A 1 89 ? 26.479 -3.448 -14.251 1.00 60.53 89 HIS A C 1
ATOM 682 O O . HIS A 1 89 ? 27.614 -3.190 -14.635 1.00 60.53 89 HIS A O 1
ATOM 688 N N . ASN A 1 90 ? 26.168 -4.628 -13.697 1.00 66.12 90 ASN A N 1
ATOM 689 C CA . ASN A 1 90 ? 27.119 -5.710 -13.417 1.00 66.12 90 ASN A CA 1
ATOM 690 C C . ASN A 1 90 ? 27.141 -6.823 -14.471 1.00 66.12 90 ASN A C 1
ATOM 692 O O . ASN A 1 90 ? 27.909 -7.772 -14.334 1.00 66.12 90 ASN A O 1
ATOM 696 N N . SER A 1 91 ? 26.291 -6.755 -15.494 1.00 73.12 91 SER A N 1
ATOM 697 C CA . SER A 1 91 ? 26.366 -7.686 -16.620 1.00 73.12 91 SER A CA 1
ATOM 698 C C . SER A 1 91 ? 27.173 -7.033 -17.742 1.00 73.12 91 SER A C 1
ATOM 700 O O . SER A 1 91 ? 26.935 -5.860 -18.011 1.00 73.12 91 SER A O 1
ATOM 702 N N . PRO A 1 92 ? 28.117 -7.740 -18.389 1.00 80.56 92 PRO A N 1
ATOM 703 C CA . PRO A 1 92 ? 28.801 -7.214 -19.566 1.00 80.56 92 PRO A CA 1
ATOM 704 C C . PRO A 1 92 ? 27.781 -6.764 -20.624 1.00 80.56 92 PRO A C 1
ATOM 706 O O . PRO A 1 92 ? 26.761 -7.445 -20.798 1.00 80.56 92 PRO A O 1
ATOM 709 N N . PRO A 1 93 ? 28.020 -5.639 -21.320 1.00 84.38 93 PRO A N 1
ATOM 710 C CA . PRO A 1 93 ? 27.116 -5.191 -22.365 1.00 84.38 93 PRO A CA 1
ATOM 711 C C . PRO A 1 93 ? 27.124 -6.196 -23.535 1.00 84.38 93 PRO A C 1
ATOM 713 O O . PRO A 1 93 ? 28.126 -6.884 -23.750 1.00 84.38 93 PRO A O 1
ATOM 716 N N . PRO A 1 94 ? 26.024 -6.308 -24.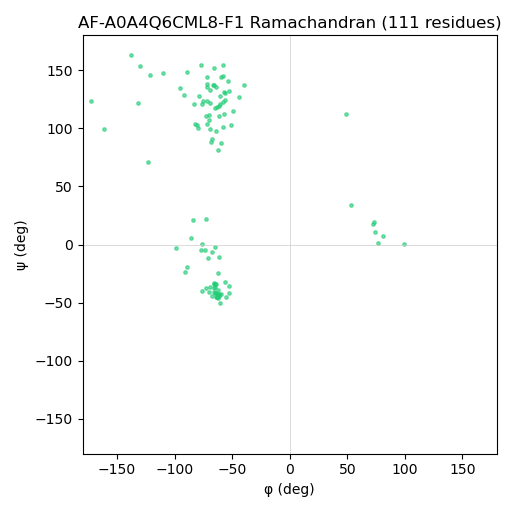299 1.00 85.69 94 PRO A N 1
ATOM 717 C CA . PRO A 1 94 ? 25.999 -7.097 -25.529 1.00 85.69 94 PRO A CA 1
ATOM 718 C C . PRO A 1 94 ? 27.058 -6.620 -26.538 1.00 85.69 94 PRO A C 1
ATOM 720 O O . PRO A 1 94 ? 27.427 -5.448 -26.536 1.00 85.69 94 PRO A O 1
ATOM 723 N N . PHE A 1 95 ? 27.505 -7.513 -27.428 1.00 87.00 95 PHE A N 1
ATOM 724 C CA . PHE A 1 95 ? 28.449 -7.187 -28.509 1.00 87.00 95 PHE A CA 1
ATOM 725 C C . PHE A 1 95 ? 27.947 -5.995 -29.346 1.00 87.00 95 PHE A C 1
ATOM 727 O O . PHE A 1 95 ? 26.762 -5.942 -29.692 1.00 87.00 95 PHE A O 1
ATOM 734 N N . GLY A 1 96 ? 28.818 -5.019 -29.609 1.00 89.81 96 GLY A N 1
ATOM 735 C CA . GLY A 1 96 ? 28.458 -3.760 -30.270 1.00 89.81 96 GLY A CA 1
ATOM 736 C C . GLY A 1 96 ? 27.834 -2.693 -29.395 1.00 89.81 96 GLY A C 1
ATOM 737 O O . GLY A 1 96 ? 27.412 -1.651 -29.903 1.00 89.81 96 GLY A O 1
ATOM 738 N N . PHE A 1 97 ? 27.790 -2.908 -28.085 1.00 87.94 97 PHE A N 1
ATOM 739 C CA . PHE A 1 97 ? 27.299 -1.926 -27.134 1.00 87.94 97 PHE A CA 1
ATOM 740 C C . PHE A 1 97 ? 28.283 -1.725 -25.985 1.00 87.94 97 PHE A C 1
ATOM 742 O O . PHE A 1 97 ? 29.032 -2.622 -25.602 1.00 87.94 97 PHE A O 1
ATOM 749 N N . TYR A 1 98 ? 28.236 -0.538 -25.389 1.00 87.81 98 TYR A N 1
ATOM 750 C CA . TYR A 1 98 ? 28.971 -0.201 -24.175 1.00 87.81 98 TYR A CA 1
ATOM 751 C C . TYR A 1 98 ? 28.092 0.607 -23.216 1.00 87.81 98 TYR A C 1
ATOM 753 O O . TYR A 1 98 ? 27.040 1.128 -23.595 1.00 87.81 98 TYR A O 1
ATOM 761 N N . TYR A 1 99 ? 28.501 0.691 -21.950 1.00 86.00 99 TYR A N 1
ATOM 762 C CA . TYR A 1 99 ? 27.803 1.501 -20.953 1.00 86.00 99 TYR A CA 1
ATOM 763 C C . TYR A 1 99 ? 28.393 2.911 -20.875 1.00 86.00 99 TYR A C 1
ATOM 765 O O . TYR A 1 99 ? 29.594 3.067 -20.664 1.00 86.00 99 TYR A O 1
ATOM 773 N N . LEU A 1 100 ? 27.537 3.929 -20.966 1.00 84.25 100 LEU A N 1
ATOM 774 C CA . LEU A 1 100 ? 27.874 5.337 -20.746 1.00 84.25 100 LEU A CA 1
ATOM 775 C C . LEU A 1 100 ? 26.830 5.948 -19.806 1.00 84.25 100 LEU A C 1
ATOM 777 O 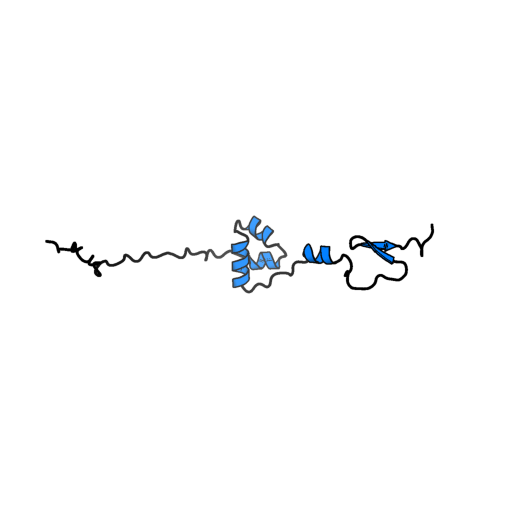O . LEU A 1 100 ? 25.638 5.884 -20.091 1.00 84.25 100 LEU A O 1
ATOM 781 N N . GLU A 1 101 ? 27.258 6.479 -18.657 1.00 83.69 101 GLU A N 1
ATOM 782 C CA . GLU A 1 101 ? 26.362 7.069 -17.638 1.00 83.69 101 GLU A CA 1
ATOM 783 C C . GLU A 1 101 ? 25.214 6.134 -17.190 1.00 83.69 101 GLU A C 1
ATOM 785 O O . GLU A 1 101 ? 24.090 6.558 -16.926 1.00 83.69 101 GLU A O 1
ATOM 790 N N . GLY A 1 102 ? 25.473 4.822 -17.139 1.00 75.62 102 GLY A N 1
ATOM 791 C CA . GLY A 1 102 ? 24.462 3.816 -16.785 1.00 75.62 102 GLY A CA 1
ATOM 792 C C . GLY A 1 102 ? 23.430 3.536 -17.885 1.00 75.62 102 GLY A C 1
ATOM 793 O O . GLY A 1 102 ? 22.435 2.853 -17.637 1.00 75.62 102 GLY A O 1
ATOM 794 N N . ARG A 1 103 ? 23.652 4.039 -19.104 1.00 80.12 103 ARG A N 1
ATOM 795 C CA . ARG A 1 103 ? 22.840 3.760 -20.293 1.00 80.12 103 ARG A CA 1
ATOM 796 C C . ARG A 1 103 ? 23.621 2.906 -21.285 1.00 80.12 103 ARG A C 1
ATOM 798 O O . ARG A 1 103 ? 24.838 3.017 -21.384 1.00 80.12 103 ARG A O 1
ATOM 805 N N . LEU A 1 104 ? 22.909 2.052 -22.016 1.00 83.06 104 LEU A N 1
ATOM 806 C CA . LEU A 1 104 ? 23.483 1.237 -23.083 1.00 83.06 104 LEU A CA 1
ATOM 807 C C . LEU A 1 104 ? 23.559 2.070 -24.369 1.00 83.06 104 LEU A C 1
ATOM 809 O O . LEU A 1 104 ? 22.533 2.555 -24.849 1.00 83.06 104 LEU A O 1
ATOM 813 N N . VAL A 1 105 ? 24.759 2.240 -24.914 1.00 88.62 105 VAL A N 1
ATOM 814 C CA . VAL A 1 105 ? 25.042 3.031 -26.121 1.00 88.62 105 VAL A CA 1
ATOM 815 C C . VAL A 1 105 ? 25.697 2.125 -27.167 1.00 88.62 105 VAL A C 1
ATOM 817 O O . VAL A 1 105 ? 26.411 1.190 -26.812 1.00 88.62 105 VAL A O 1
ATOM 820 N N . LYS A 1 106 ? 25.420 2.361 -28.456 1.00 90.44 106 LYS A N 1
ATOM 821 C CA . LYS A 1 106 ? 26.044 1.623 -29.568 1.00 90.44 106 LYS A CA 1
ATOM 822 C C . LYS A 1 106 ? 27.504 2.032 -29.721 1.00 90.44 106 LYS A C 1
ATOM 824 O O . LYS A 1 106 ? 27.797 3.225 -29.713 1.00 90.44 106 LYS A O 1
ATOM 829 N N . ASP A 1 107 ? 28.393 1.063 -29.904 1.00 89.69 107 ASP A N 1
ATOM 830 C CA . ASP A 1 107 ? 29.788 1.342 -30.233 1.00 89.69 107 ASP A CA 1
ATOM 831 C C . ASP A 1 107 ? 29.893 1.856 -31.679 1.00 89.69 107 ASP A C 1
ATOM 833 O O . ASP A 1 107 ? 29.467 1.191 -32.627 1.00 89.69 107 ASP A O 1
ATOM 837 N N . ALA A 1 108 ? 30.478 3.041 -31.851 1.00 87.62 108 ALA A N 1
ATOM 838 C CA . ALA A 1 108 ? 30.719 3.638 -33.161 1.00 87.62 108 A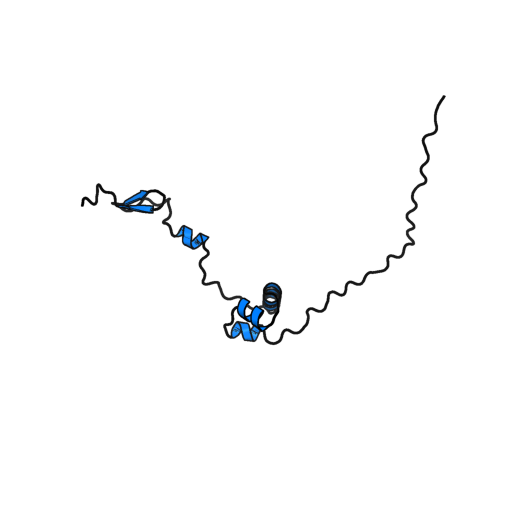LA A CA 1
ATOM 839 C C . ALA A 1 108 ? 31.669 2.790 -34.025 1.00 87.62 108 ALA A C 1
ATOM 841 O O . ALA A 1 108 ? 31.612 2.862 -35.251 1.00 87.62 108 ALA A O 1
ATOM 842 N N . LYS A 1 109 ? 32.527 1.968 -33.403 1.00 86.06 109 LYS A N 1
ATOM 843 C CA . LYS A 1 109 ? 33.432 1.057 -34.114 1.00 86.06 109 LYS A CA 1
ATOM 844 C C . LYS A 1 109 ? 32.688 -0.083 -34.811 1.00 86.06 109 LYS A C 1
ATOM 846 O O . LYS A 1 109 ? 33.102 -0.512 -35.884 1.00 86.06 109 LYS A O 1
ATOM 851 N N . GLU A 1 110 ? 31.625 -0.587 -34.192 1.00 89.12 110 GLU A N 1
ATOM 852 C CA . GLU A 1 110 ? 30.854 -1.716 -34.721 1.00 89.12 110 GLU A CA 1
ATOM 853 C C . GLU A 1 110 ? 29.698 -1.274 -35.626 1.00 89.12 110 GLU A C 1
ATOM 855 O O . GLU A 1 110 ? 29.292 -2.026 -36.511 1.00 89.12 110 GLU A O 1
ATOM 860 N N . TYR A 1 111 ? 29.211 -0.040 -35.456 1.00 82.94 111 TYR A N 1
ATOM 861 C CA . TYR A 1 111 ? 28.149 0.551 -36.273 1.00 82.94 111 TYR A CA 1
ATOM 862 C C . TYR A 1 111 ? 28.598 1.873 -36.924 1.00 82.94 111 TYR A C 1
ATOM 864 O O . TYR A 1 111 ? 28.118 2.938 -36.526 1.00 82.94 111 TYR A O 1
ATOM 872 N N . PRO A 1 112 ? 29.506 1.836 -37.916 1.00 78.56 112 PRO A N 1
ATOM 873 C CA . PRO A 1 112 ? 29.830 3.015 -38.713 1.00 78.56 112 PRO A CA 1
ATOM 874 C C . PRO A 1 112 ? 28.610 3.455 -39.545 1.00 78.56 112 PRO A C 1
ATOM 876 O O . PRO A 1 112 ? 27.894 2.616 -40.097 1.00 78.56 112 PRO A O 1
ATOM 879 N N . HIS A 1 113 ? 28.361 4.766 -39.584 1.00 73.25 113 HIS A N 1
ATOM 880 C CA . HIS A 1 113 ? 27.283 5.410 -40.345 1.00 73.25 113 HIS A CA 1
ATOM 881 C C . HIS A 1 113 ? 27.666 5.671 -41.801 1.00 73.25 113 HIS A C 1
ATOM 883 O O . HIS A 1 113 ? 28.853 5.987 -42.045 1.00 73.25 113 HIS A O 1
#

Sequence (113 aa):
MCTAYGSHPAATCNSDQVHDFIEFSTNEFNESLPCLNALYNGGRSLKEIAALSGFPFSTIRQKLELEGVTFRASKAVSANVLLRQSFKHNSPPPFGFYYLEGRLVKDAKEYPH

Nearest PDB structures (foldseek):
  2m8g-assembly1_X  TM=5.407E-01  e=2.746E+00  Aquifex aeolicus VF5
  6exn-assembly1_O  TM=4.724E-01  e=6.855E+00  Saccharomyces cerevisiae S288C

Solvent-accessible surface area (backbone atoms only — not comparable to full-atom values): 7766 Å² total; per-residue (Å²): 134,89,87,81,81,85,82,75,80,79,82,76,77,66,86,81,65,77,74,81,80,80,81,77,75,77,70,74,80,72,66,78,71,80,58,60,67,58,46,48,74,70,68,50,50,66,67,56,49,20,71,73,70,73,46,56,56,67,59,55,50,52,49,38,52,75,71,66,56,81,77,79,79,75,85,71,73,50,70,70,59,60,62,59,65,49,65,69,88,86,57,83,63,60,91,55,39,40,78,54,98,76,38,86,41,74,34,63,88,73,56,73,129